Protein AF-A0A7S2SDU1-F1 (afdb_monomer_lite)

pLDDT: mean 93.63, std 5.3, range [75.56, 98.5]

Sequence (99 aa):
MSLDVCNCNGILQFCHNVCDLGERMPNEVFSNTVQFLTDFPSEVIVLFIEASIDRGPISWTELYNEMAAVDGFVDMMYVHDGGQWPTMREMVQKNSRIV

Organism: NCBI:txid1034831

Secondary structure (DSSP, 8-state):
-EEEEEEETTEEEE-SS-TTSS-B-HHHHHHHHHHHHHH-TT--B--EEEE-GGG----HHHHHHHHHTSTTTGGGBPPP-SSPPPPHHHHHHTT--B-

Foldseek 3Di:
DEFEWACDVNAIWGDDLDPPPPIHHLLVVLLVVVVVCVVVLLAADEYHYHYDVNRDDDDPVVSVVSQVVHPCSVQLADDDPPDDDDDSVVSSVSSVRYD

Structure (mmCIF, N/CA/C/O backbone):
data_AF-A0A7S2SDU1-F1
#
_entry.id   AF-A0A7S2SDU1-F1
#
loop_
_atom_site.group_PDB
_atom_site.id
_atom_site.type_symbol
_atom_site.label_atom_id
_atom_site.label_alt_id
_atom_site.label_comp_id
_atom_site.label_asym_id
_atom_site.label_entity_id
_atom_site.label_seq_id
_atom_site.pdbx_PDB_ins_code
_atom_site.Cartn_x
_atom_site.Cartn_y
_atom_site.Cartn_z
_atom_site.occupancy
_atom_site.B_iso_or_equiv
_atom_site.auth_seq_id
_atom_site.auth_comp_id
_atom_site.auth_asym_id
_atom_site.auth_atom_id
_atom_site.pdbx_PDB_model_num
ATOM 1 N N . MET A 1 1 ? 5.955 -4.767 7.324 1.00 83.31 1 MET A N 1
ATOM 2 C CA . MET A 1 1 ? 6.675 -5.517 6.273 1.00 83.31 1 MET A CA 1
ATOM 3 C C . MET A 1 1 ? 7.593 -4.549 5.548 1.00 83.31 1 MET A C 1
ATOM 5 O O . MET A 1 1 ? 7.170 -3.420 5.352 1.00 83.31 1 MET A O 1
ATOM 9 N N . SER A 1 2 ? 8.820 -4.955 5.216 1.00 89.75 2 SER A N 1
ATOM 10 C CA . SER A 1 2 ? 9.741 -4.153 4.394 1.00 89.75 2 SER A CA 1
ATOM 11 C C . SER A 1 2 ? 9.678 -4.648 2.957 1.00 89.75 2 SER A C 1
ATOM 13 O O . SER A 1 2 ? 9.722 -5.860 2.745 1.00 89.75 2 SER A O 1
ATOM 15 N N . LEU A 1 3 ? 9.523 -3.734 2.009 1.00 93.06 3 LEU A N 1
ATOM 16 C CA . LEU A 1 3 ? 9.355 -4.008 0.593 1.00 93.06 3 LEU A CA 1
ATOM 17 C C . LEU A 1 3 ? 10.327 -3.144 -0.212 1.00 93.06 3 LEU A C 1
ATOM 19 O O . LEU A 1 3 ? 10.194 -1.922 -0.255 1.00 93.06 3 LEU A O 1
ATOM 23 N N . ASP A 1 4 ? 11.265 -3.797 -0.883 1.00 92.75 4 ASP A N 1
ATOM 24 C CA . ASP A 1 4 ? 12.246 -3.138 -1.739 1.00 92.75 4 ASP A CA 1
ATOM 25 C C . ASP A 1 4 ? 11.669 -3.027 -3.153 1.00 92.75 4 ASP A C 1
ATOM 27 O O . ASP A 1 4 ? 11.314 -4.034 -3.767 1.00 92.75 4 ASP A O 1
ATOM 31 N N . VAL A 1 5 ? 11.558 -1.811 -3.676 1.00 93.19 5 VAL A N 1
ATOM 32 C CA . VAL A 1 5 ? 11.069 -1.517 -5.023 1.00 93.19 5 VAL A CA 1
ATOM 33 C C . VAL A 1 5 ? 12.240 -1.322 -5.971 1.00 93.19 5 VAL A C 1
ATOM 35 O O . VAL A 1 5 ? 13.138 -0.514 -5.733 1.00 93.19 5 VAL A O 1
ATOM 38 N N . CYS A 1 6 ? 12.182 -2.026 -7.093 1.00 92.62 6 CYS A N 1
ATOM 39 C CA . CYS A 1 6 ? 13.166 -2.007 -8.157 1.00 92.62 6 CYS A CA 1
ATOM 40 C C . CYS A 1 6 ? 12.529 -1.602 -9.485 1.00 92.62 6 CYS A C 1
ATOM 42 O O . CYS A 1 6 ? 11.362 -1.893 -9.751 1.00 92.62 6 CYS A O 1
ATOM 44 N N . ASN A 1 7 ? 13.337 -0.998 -10.354 1.00 91.69 7 ASN A N 1
ATOM 45 C CA . ASN A 1 7 ? 13.021 -0.839 -11.766 1.00 91.69 7 ASN A CA 1
ATOM 46 C C . ASN A 1 7 ? 13.751 -1.935 -12.564 1.00 91.69 7 ASN A C 1
ATOM 48 O O . ASN A 1 7 ? 14.960 -1.900 -12.790 1.00 91.69 7 ASN A O 1
ATOM 52 N N . CYS A 1 8 ? 13.000 -2.955 -12.957 1.00 90.62 8 CYS A N 1
ATOM 53 C CA . CYS A 1 8 ? 13.484 -4.133 -13.656 1.00 90.62 8 CYS A CA 1
ATOM 54 C C . CYS A 1 8 ? 13.187 -3.995 -15.150 1.00 90.62 8 CYS A C 1
ATOM 56 O O . CYS A 1 8 ? 12.131 -4.395 -15.631 1.00 90.62 8 CYS A O 1
ATOM 58 N N . ASN A 1 9 ? 14.123 -3.391 -15.891 1.00 88.62 9 ASN A N 1
ATOM 59 C CA . ASN A 1 9 ? 14.000 -3.127 -17.333 1.00 88.62 9 ASN A CA 1
ATOM 60 C C . ASN A 1 9 ? 12.761 -2.288 -17.706 1.00 88.62 9 ASN A C 1
ATOM 62 O O . ASN A 1 9 ? 12.088 -2.563 -18.697 1.00 88.62 9 ASN A O 1
ATOM 66 N N . GLY A 1 10 ? 12.463 -1.257 -16.913 1.00 88.31 10 GLY A N 1
ATOM 67 C CA . GLY A 1 10 ? 11.300 -0.389 -17.101 1.00 88.31 10 GLY A CA 1
ATOM 68 C C . GLY A 1 10 ? 10.025 -0.897 -16.429 1.00 88.31 10 GLY A C 1
ATOM 69 O O . GLY A 1 10 ? 8.985 -0.267 -16.581 1.00 88.31 10 GLY A O 1
ATOM 70 N N . ILE A 1 11 ? 10.088 -2.017 -15.701 1.00 89.88 11 ILE A N 1
ATOM 71 C CA . ILE A 1 11 ? 8.953 -2.590 -14.975 1.00 89.88 11 ILE A CA 1
ATOM 72 C C . ILE A 1 11 ? 9.191 -2.430 -13.478 1.00 89.88 11 ILE A C 1
ATOM 74 O O . ILE A 1 11 ? 10.212 -2.875 -12.952 1.00 89.88 11 ILE A O 1
ATOM 78 N N . LEU A 1 12 ? 8.236 -1.813 -12.787 1.00 92.69 12 LEU A N 1
ATOM 79 C CA . LEU A 1 12 ? 8.253 -1.704 -11.336 1.00 92.69 12 LEU A CA 1
ATOM 80 C C . LEU A 1 12 ? 7.978 -3.074 -10.707 1.00 92.69 12 LEU A C 1
ATOM 82 O O . LEU A 1 12 ? 6.961 -3.702 -11.001 1.00 92.69 12 LEU A O 1
ATOM 86 N N . GLN A 1 13 ? 8.873 -3.540 -9.843 1.00 94.25 13 GLN A N 1
ATOM 87 C CA . GLN A 1 13 ? 8.740 -4.828 -9.160 1.00 94.25 13 GLN A CA 1
ATOM 88 C C . GLN A 1 13 ? 9.252 -4.731 -7.729 1.00 94.25 13 GLN A C 1
ATOM 90 O O . GLN A 1 13 ? 10.133 -3.924 -7.435 1.00 94.25 13 GLN A O 1
ATOM 95 N N . PHE A 1 14 ? 8.742 -5.587 -6.848 1.00 94.06 14 PHE A N 1
ATOM 96 C CA . PHE A 1 14 ? 9.377 -5.815 -5.558 1.00 94.06 14 PHE A CA 1
ATOM 97 C C . PHE A 1 14 ? 10.531 -6.805 -5.733 1.00 94.06 14 PHE A C 1
ATOM 99 O O . PHE A 1 14 ? 10.303 -7.927 -6.184 1.00 94.06 14 PHE A O 1
ATOM 106 N N . CYS A 1 15 ? 11.761 -6.393 -5.415 1.00 90.69 15 CYS A N 1
ATOM 107 C CA . CYS A 1 15 ? 12.975 -7.183 -5.636 1.00 90.69 15 CYS A CA 1
ATOM 108 C C . CYS A 1 15 ? 14.055 -6.858 -4.596 1.00 90.69 15 CYS A C 1
ATOM 110 O O . CYS A 1 15 ? 14.190 -5.712 -4.190 1.00 90.69 15 CYS A O 1
ATOM 112 N N . HIS A 1 16 ? 14.878 -7.836 -4.203 1.00 86.94 16 HIS A N 1
ATOM 113 C CA . HIS A 1 16 ? 16.018 -7.583 -3.314 1.00 86.94 16 HIS A CA 1
ATOM 114 C C . HIS A 1 16 ? 17.321 -7.555 -4.118 1.00 86.94 16 HIS A C 1
ATOM 116 O O . HIS A 1 16 ? 17.968 -8.586 -4.313 1.00 86.94 16 HIS A O 1
ATOM 122 N N . ASN A 1 17 ? 17.690 -6.376 -4.627 1.00 75.56 17 ASN A N 1
ATOM 123 C CA . ASN A 1 17 ? 18.878 -6.098 -5.458 1.00 75.56 17 ASN A CA 1
ATOM 124 C C . ASN A 1 17 ? 18.905 -6.784 -6.846 1.00 75.56 17 ASN A C 1
ATOM 126 O O . ASN A 1 17 ? 19.510 -6.268 -7.796 1.00 75.56 17 ASN A O 1
ATOM 130 N N . VAL A 1 18 ? 18.246 -7.935 -7.011 1.00 82.19 18 VAL A N 1
ATOM 131 C CA . VAL A 1 18 ? 18.218 -8.730 -8.246 1.00 82.19 18 VAL A CA 1
ATOM 132 C C . VAL A 1 18 ? 16.789 -8.918 -8.754 1.00 82.19 18 VAL A C 1
ATOM 134 O O . VAL A 1 18 ? 15.916 -9.337 -8.005 1.00 82.19 18 VAL A O 1
ATOM 137 N N . CYS A 1 19 ? 16.575 -8.614 -10.037 1.00 83.31 19 CYS A N 1
ATOM 138 C CA . CYS A 1 19 ? 15.270 -8.675 -10.711 1.00 83.31 19 CYS A CA 1
ATOM 139 C C . CYS A 1 19 ? 14.868 -10.069 -11.214 1.00 83.31 19 CYS A C 1
ATOM 141 O O . CYS A 1 19 ? 13.760 -10.232 -11.701 1.00 83.31 19 CYS A O 1
ATOM 143 N N . ASP A 1 20 ? 15.770 -11.047 -11.125 1.00 83.44 20 ASP A N 1
ATOM 144 C CA . ASP A 1 20 ? 15.596 -12.377 -11.726 1.00 83.44 20 ASP A CA 1
ATOM 145 C C . ASP A 1 20 ? 15.492 -13.485 -10.658 1.00 83.44 20 ASP A C 1
ATOM 147 O O . ASP A 1 20 ? 15.640 -14.672 -10.957 1.00 83.44 20 ASP A O 1
ATOM 151 N N . LEU A 1 21 ? 15.354 -13.098 -9.383 1.00 82.25 21 LEU A N 1
ATOM 152 C CA . LEU A 1 21 ? 15.362 -14.009 -8.241 1.00 82.25 21 LEU A CA 1
ATOM 153 C C . LEU A 1 21 ? 14.334 -13.599 -7.185 1.00 82.25 21 LEU A C 1
ATOM 155 O O . LEU A 1 21 ? 14.650 -12.914 -6.212 1.00 82.25 21 LEU A O 1
ATOM 159 N N . GLY A 1 22 ? 13.119 -14.124 -7.327 1.00 84.06 22 GLY A N 1
ATOM 160 C CA . GLY A 1 22 ? 12.084 -13.997 -6.300 1.00 84.06 22 GLY A CA 1
ATOM 161 C C . GLY A 1 22 ? 11.355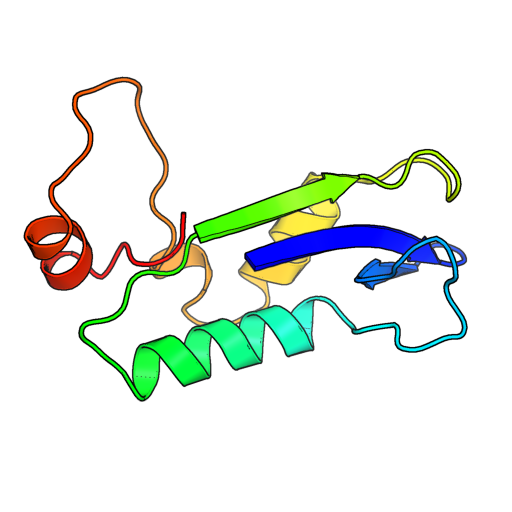 -12.658 -6.332 1.00 84.06 22 GLY A C 1
ATOM 162 O O . GLY A 1 22 ? 10.685 -12.312 -5.360 1.00 84.06 22 GLY A O 1
ATOM 163 N N . GLU A 1 23 ? 11.457 -11.945 -7.447 1.00 90.69 23 GLU A N 1
ATOM 164 C CA . GLU A 1 23 ? 10.698 -10.750 -7.744 1.00 90.69 23 GLU A CA 1
ATOM 165 C C . GLU A 1 23 ? 9.190 -11.001 -7.626 1.00 90.69 23 GLU A C 1
ATOM 167 O O . GLU A 1 23 ? 8.683 -12.112 -7.837 1.00 90.69 23 GLU A O 1
ATOM 172 N N . ARG A 1 24 ? 8.457 -9.965 -7.228 1.00 94.44 24 ARG A N 1
ATOM 173 C CA . ARG A 1 24 ? 6.996 -9.988 -7.161 1.00 94.44 24 ARG A CA 1
ATOM 174 C C . ARG A 1 24 ? 6.434 -8.753 -7.825 1.00 94.44 24 ARG A C 1
ATOM 176 O O . ARG A 1 24 ? 6.937 -7.646 -7.631 1.00 94.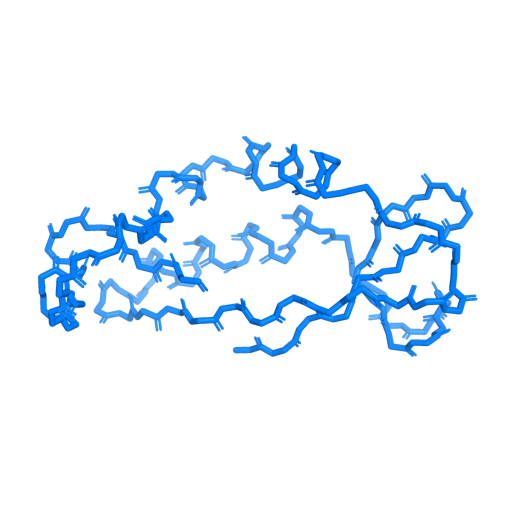44 24 ARG A O 1
ATOM 183 N N . MET A 1 25 ? 5.363 -8.949 -8.582 1.00 94.50 25 MET A N 1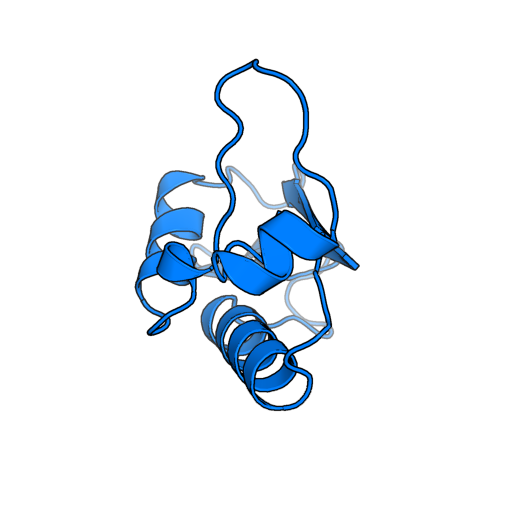
ATOM 184 C CA . MET A 1 25 ? 4.651 -7.837 -9.188 1.00 94.50 25 MET A CA 1
ATOM 185 C C . MET A 1 25 ? 3.917 -7.042 -8.094 1.00 94.50 25 MET A C 1
ATOM 187 O O . MET A 1 25 ? 3.336 -7.654 -7.189 1.00 94.50 25 MET A O 1
ATOM 191 N N . PRO A 1 26 ? 3.932 -5.696 -8.130 1.00 95.25 26 PRO A N 1
ATOM 192 C CA . PRO A 1 26 ? 3.326 -4.891 -7.075 1.00 95.25 26 PRO A CA 1
ATOM 193 C C . PRO A 1 26 ? 1.834 -5.162 -6.893 1.00 95.25 26 PRO A C 1
ATOM 195 O O . PRO 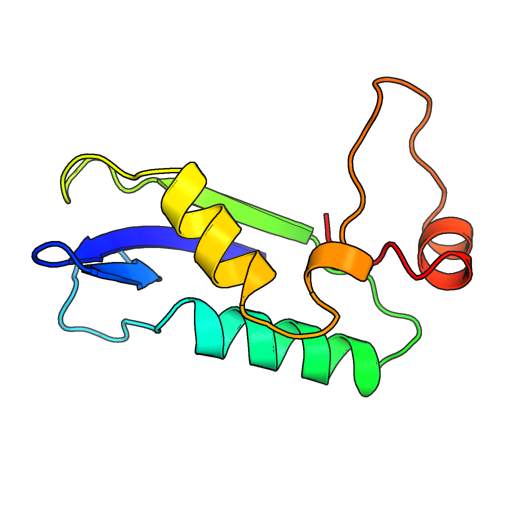A 1 26 ? 1.377 -5.347 -5.765 1.00 95.25 26 PRO A O 1
ATOM 198 N N . ASN A 1 27 ? 1.095 -5.287 -7.996 1.00 94.00 27 ASN A N 1
ATOM 199 C CA . ASN A 1 27 ? -0.326 -5.621 -7.992 1.00 94.00 27 ASN A CA 1
ATOM 200 C C . ASN A 1 27 ? -0.645 -6.926 -7.231 1.00 94.00 27 ASN A C 1
ATOM 202 O O . ASN A 1 27 ? -1.633 -6.976 -6.501 1.00 94.00 27 ASN A O 1
ATOM 206 N N . GLU A 1 28 ? 0.184 -7.968 -7.343 1.00 95.94 28 GLU A N 1
ATOM 207 C CA . GLU A 1 28 ? 0.000 -9.230 -6.616 1.00 95.94 28 GLU A CA 1
ATOM 208 C C . GLU A 1 28 ? 0.215 -9.042 -5.112 1.00 95.94 28 GLU A C 1
ATOM 210 O O . GLU A 1 28 ? -0.582 -9.515 -4.302 1.00 95.94 28 GLU A O 1
ATOM 215 N N . VAL A 1 29 ? 1.266 -8.315 -4.720 1.00 96.88 29 VAL A N 1
ATOM 216 C CA . VAL A 1 29 ? 1.562 -8.026 -3.307 1.00 96.88 29 VAL A CA 1
ATOM 217 C C . VAL A 1 29 ? 0.453 -7.185 -2.676 1.00 96.88 29 VAL A C 1
ATOM 219 O O . VAL A 1 29 ? 0.003 -7.486 -1.567 1.00 96.88 29 VAL A O 1
ATOM 222 N N . PHE A 1 30 ? -0.036 -6.170 -3.383 1.00 97.88 30 PHE A N 1
ATOM 223 C CA . PHE A 1 30 ? -1.129 -5.324 -2.913 1.00 97.88 30 PHE A CA 1
ATOM 224 C C . PHE A 1 30 ? -2.463 -6.079 -2.861 1.00 97.88 30 PHE A C 1
ATOM 226 O O . PHE A 1 30 ? -3.162 -5.989 -1.853 1.00 97.88 30 PHE A O 1
ATOM 233 N N . SER A 1 31 ? -2.769 -6.916 -3.857 1.00 98.12 31 SER A N 1
ATOM 234 C CA . SER A 1 31 ? -3.955 -7.791 -3.837 1.00 98.12 31 SER A CA 1
ATOM 235 C C . SER A 1 31 ? -3.920 -8.753 -2.648 1.00 98.12 31 SER A C 1
ATOM 237 O O . SER A 1 31 ? -4.903 -8.885 -1.922 1.00 98.12 31 SER A O 1
ATOM 239 N N . ASN A 1 32 ? -2.763 -9.362 -2.378 1.00 97.75 32 ASN A N 1
ATOM 240 C CA . ASN A 1 32 ? -2.576 -10.233 -1.217 1.00 97.75 32 ASN A CA 1
ATOM 241 C C . ASN A 1 32 ? -2.706 -9.471 0.110 1.00 97.75 32 ASN A C 1
ATOM 243 O O . ASN A 1 32 ? -3.215 -10.020 1.085 1.00 97.75 32 ASN A O 1
ATOM 247 N N . THR A 1 33 ? -2.285 -8.204 0.151 1.00 98.12 33 THR A N 1
ATOM 248 C CA . THR A 1 33 ? -2.445 -7.337 1.328 1.00 98.12 33 THR A CA 1
ATOM 249 C C . THR A 1 33 ? -3.924 -7.063 1.611 1.00 98.12 33 THR A C 1
ATOM 251 O O . THR A 1 33 ? -4.368 -7.232 2.747 1.00 98.12 33 THR A O 1
ATOM 254 N N . VAL A 1 34 ? -4.709 -6.710 0.585 1.00 98.19 34 VAL A N 1
ATOM 255 C CA . VAL A 1 34 ? -6.167 -6.522 0.715 1.00 98.19 34 VAL A CA 1
ATOM 256 C C . VAL A 1 34 ? -6.854 -7.820 1.126 1.00 98.19 34 VAL A C 1
ATOM 258 O O . VAL A 1 34 ? -7.696 -7.809 2.026 1.00 98.19 34 VAL A O 1
ATOM 261 N N . GLN A 1 35 ? -6.480 -8.946 0.517 1.00 98.44 35 GLN A N 1
ATOM 262 C CA . GLN A 1 35 ? -7.043 -10.249 0.864 1.00 98.44 35 GLN A CA 1
ATOM 263 C C . GLN A 1 35 ? -6.764 -10.598 2.331 1.00 98.44 35 GLN A C 1
ATOM 265 O O . GLN A 1 35 ? -7.684 -10.942 3.066 1.00 98.44 35 GLN A O 1
ATOM 270 N N . PHE A 1 36 ? -5.528 -10.412 2.801 1.00 98.38 36 PHE A N 1
ATOM 271 C CA . PHE A 1 36 ? -5.182 -10.627 4.204 1.00 98.38 36 PHE A CA 1
ATOM 272 C C . PHE A 1 36 ? -6.020 -9.749 5.144 1.00 98.38 36 PHE A C 1
ATOM 274 O O . PHE A 1 36 ? -6.573 -10.240 6.123 1.00 98.38 36 PHE A O 1
ATOM 281 N N . LEU A 1 37 ? -6.164 -8.456 4.846 1.00 98.00 37 LEU A N 1
ATOM 282 C CA . LEU A 1 37 ? -6.969 -7.551 5.671 1.00 98.00 37 LEU A CA 1
ATOM 283 C C . LEU A 1 37 ? -8.472 -7.862 5.595 1.00 98.00 37 LEU A C 1
ATOM 285 O O . LEU A 1 37 ? -9.211 -7.535 6.525 1.00 98.00 37 LEU A O 1
ATOM 289 N N . THR A 1 38 ? -8.937 -8.489 4.518 1.00 97.38 38 THR A N 1
ATOM 290 C CA . THR A 1 38 ? -10.300 -9.027 4.410 1.00 97.38 38 THR A CA 1
ATOM 291 C C . THR A 1 38 ? -10.491 -10.235 5.326 1.00 97.38 38 THR A C 1
ATOM 293 O O . THR A 1 38 ? -11.461 -10.287 6.081 1.00 97.38 38 THR A O 1
ATOM 296 N N . ASP A 1 39 ? -9.545 -11.173 5.300 1.00 98.50 39 ASP A N 1
ATOM 297 C CA . ASP A 1 39 ? -9.605 -12.417 6.074 1.00 98.50 39 ASP A CA 1
ATOM 298 C C . ASP A 1 39 ? -9.386 -12.185 7.579 1.00 98.50 39 ASP A C 1
ATOM 300 O O . ASP A 1 39 ? -9.941 -12.899 8.418 1.00 98.50 39 ASP A O 1
ATOM 304 N N . PHE A 1 40 ? -8.618 -11.150 7.929 1.00 98.06 40 PHE A N 1
ATOM 305 C CA . PHE A 1 40 ? -8.273 -10.785 9.300 1.00 98.06 40 PHE A CA 1
ATOM 306 C C . PHE A 1 40 ? -8.694 -9.333 9.603 1.00 98.06 40 PHE A C 1
ATOM 308 O O . PHE A 1 40 ? -7.870 -8.413 9.602 1.00 98.06 40 PHE A O 1
ATOM 315 N N . PRO A 1 41 ? -9.987 -9.085 9.899 1.00 96.81 41 PRO A N 1
ATOM 316 C CA . PRO A 1 41 ? -10.547 -7.732 9.978 1.00 96.81 41 PRO A CA 1
ATOM 317 C C . PRO A 1 41 ? -10.002 -6.881 11.137 1.00 96.81 41 PRO A C 1
ATOM 319 O O . PRO A 1 41 ? -10.160 -5.662 11.127 1.00 96.81 41 PRO A O 1
ATOM 322 N N . SER A 1 42 ? -9.364 -7.496 12.138 1.00 97.38 42 SER A N 1
ATOM 323 C CA . SER A 1 42 ? -8.755 -6.800 13.278 1.00 97.38 42 SER A CA 1
ATOM 324 C C . SER A 1 42 ? -7.324 -6.321 13.036 1.00 97.38 42 SER A C 1
ATOM 326 O O . SER A 1 42 ? -6.781 -5.626 13.894 1.00 97.38 42 SER A O 1
ATOM 328 N N . GLU A 1 43 ? -6.706 -6.706 11.922 1.00 97.81 43 GLU A N 1
ATOM 329 C CA . GLU A 1 43 ? -5.292 -6.439 11.668 1.00 97.81 43 GLU A CA 1
ATOM 330 C C . GLU A 1 43 ? -5.059 -5.064 11.040 1.00 97.81 43 GLU A C 1
ATOM 332 O O . GLU A 1 43 ? -5.909 -4.515 10.336 1.00 97.81 43 GLU A O 1
ATOM 337 N N . VAL A 1 44 ? -3.867 -4.529 11.298 1.00 97.62 44 VAL A N 1
ATOM 338 C CA . VAL A 1 44 ? -3.322 -3.319 10.678 1.00 97.62 44 VAL A CA 1
ATOM 339 C C . VAL A 1 44 ? -1.930 -3.665 10.165 1.00 97.62 44 VAL A C 1
ATOM 341 O O . VAL A 1 44 ? -1.120 -4.238 10.894 1.00 97.62 44 VAL A O 1
ATOM 344 N N . ILE A 1 45 ? -1.640 -3.317 8.915 1.00 97.62 45 ILE A N 1
ATOM 345 C CA . ILE A 1 45 ? -0.346 -3.558 8.280 1.00 97.62 45 ILE A CA 1
ATOM 346 C C . ILE A 1 45 ? 0.397 -2.236 8.125 1.00 97.62 45 ILE A C 1
ATOM 348 O O . ILE A 1 45 ? -0.161 -1.244 7.671 1.00 97.62 45 ILE A O 1
ATOM 352 N N . VAL A 1 46 ? 1.688 -2.264 8.453 1.00 96.94 46 VAL A N 1
ATOM 353 C CA . VAL A 1 46 ? 2.636 -1.195 8.123 1.00 96.94 46 VAL A CA 1
ATOM 354 C C . VAL A 1 46 ? 3.532 -1.675 6.984 1.00 96.94 46 VAL A C 1
ATOM 356 O O . VAL A 1 46 ? 4.188 -2.719 7.118 1.00 96.94 46 VAL A O 1
ATOM 359 N N . LEU A 1 47 ? 3.563 -0.939 5.876 1.00 96.44 47 LEU A N 1
ATOM 360 C CA . LEU A 1 47 ? 4.393 -1.195 4.703 1.00 96.44 47 LEU A CA 1
ATOM 361 C C . LEU A 1 47 ? 5.539 -0.180 4.653 1.00 96.44 47 LEU A C 1
ATOM 363 O O . LEU A 1 47 ? 5.354 0.992 4.348 1.00 96.44 47 LEU A O 1
ATOM 367 N N . PHE A 1 48 ? 6.756 -0.644 4.916 1.00 95.19 48 PHE A N 1
ATOM 368 C CA . PHE A 1 48 ? 7.960 0.143 4.680 1.00 95.19 48 PHE A CA 1
ATOM 369 C C . PHE A 1 48 ? 8.405 -0.094 3.243 1.00 95.19 48 PHE A C 1
ATOM 371 O O . PHE A 1 48 ? 8.739 -1.225 2.899 1.00 95.19 48 PHE A O 1
ATOM 378 N N . ILE A 1 49 ? 8.378 0.948 2.412 1.00 93.81 49 ILE A N 1
ATOM 379 C CA . ILE A 1 49 ? 8.773 0.856 1.005 1.00 93.81 49 ILE A CA 1
ATOM 380 C C . ILE A 1 49 ? 10.121 1.541 0.815 1.00 93.81 49 ILE A C 1
ATOM 382 O O . ILE A 1 49 ? 10.253 2.742 1.050 1.00 93.81 49 ILE A O 1
ATOM 386 N N . GLU A 1 50 ? 11.108 0.772 0.372 1.00 91.25 50 GLU A N 1
ATOM 387 C CA . GLU A 1 50 ? 12.456 1.247 0.083 1.00 91.25 50 GLU A CA 1
ATOM 388 C C . GLU A 1 50 ? 12.683 1.280 -1.429 1.00 91.25 50 GLU A C 1
ATOM 390 O O . GLU A 1 50 ? 12.361 0.332 -2.137 1.00 91.25 50 GLU A O 1
ATOM 395 N N . ALA A 1 51 ? 13.226 2.379 -1.951 1.00 89.81 51 ALA A N 1
ATOM 396 C CA . ALA A 1 51 ? 13.591 2.469 -3.360 1.00 89.81 51 ALA A CA 1
ATOM 397 C C . ALA A 1 51 ? 15.021 1.954 -3.559 1.00 89.81 51 ALA A C 1
ATOM 399 O O . ALA A 1 51 ? 15.972 2.549 -3.050 1.00 89.81 51 ALA A O 1
ATOM 400 N N . SER A 1 52 ? 15.182 0.890 -4.346 1.00 85.38 52 SER A N 1
ATOM 401 C CA . SER A 1 52 ? 16.500 0.392 -4.731 1.00 85.38 52 SER A CA 1
ATOM 402 C C . SER A 1 52 ? 17.187 1.390 -5.665 1.00 85.38 52 SER A C 1
ATOM 404 O O . SER A 1 52 ? 16.745 1.622 -6.790 1.00 85.38 52 SER A O 1
ATOM 406 N N . ILE A 1 53 ? 18.293 1.977 -5.205 1.00 79.75 53 ILE A N 1
ATOM 407 C CA . ILE A 1 53 ? 19.067 2.971 -5.968 1.00 79.75 53 ILE A CA 1
ATOM 408 C C . ILE A 1 53 ? 19.893 2.350 -7.105 1.00 79.75 53 ILE A C 1
ATOM 410 O O . ILE A 1 53 ? 20.242 3.037 -8.064 1.00 79.75 53 ILE A O 1
ATOM 414 N N . ASP A 1 54 ? 20.165 1.045 -7.031 1.00 82.31 54 ASP A N 1
ATOM 415 C CA . ASP A 1 54 ? 21.051 0.336 -7.962 1.00 82.31 54 ASP A CA 1
ATOM 416 C C . ASP A 1 54 ? 20.345 -0.107 -9.253 1.00 82.31 54 ASP A C 1
ATOM 418 O O . ASP A 1 54 ? 20.985 -0.564 -10.203 1.00 82.31 54 ASP A O 1
ATOM 422 N N . ARG A 1 55 ? 19.014 0.025 -9.309 1.00 81.75 55 ARG A N 1
ATOM 423 C CA . ARG A 1 55 ? 18.172 -0.432 -10.427 1.00 81.75 55 ARG A CA 1
ATOM 424 C C . ARG A 1 55 ? 17.575 0.702 -11.256 1.00 81.75 55 ARG A C 1
ATOM 426 O O . ARG A 1 55 ? 16.726 0.464 -12.104 1.00 81.75 55 ARG A O 1
ATOM 433 N N . GLY A 1 56 ? 18.081 1.919 -11.083 1.00 79.38 56 GLY A N 1
ATOM 434 C CA . GLY A 1 56 ? 17.601 3.102 -11.790 1.00 79.38 56 GLY A CA 1
ATOM 435 C C . GLY A 1 56 ? 16.492 3.831 -11.029 1.00 79.38 56 GLY A C 1
ATOM 436 O O . GLY A 1 56 ? 16.161 3.468 -9.902 1.00 79.38 56 GLY A O 1
ATOM 437 N N . PRO A 1 57 ? 15.943 4.912 -11.606 1.00 85.88 57 PRO A N 1
ATOM 438 C CA . PRO A 1 57 ? 14.973 5.740 -10.909 1.00 85.88 57 PRO A CA 1
ATOM 439 C C . PRO A 1 57 ? 13.672 4.971 -10.651 1.00 85.88 57 PRO A C 1
ATOM 441 O O . PRO A 1 57 ? 13.147 4.295 -11.541 1.00 85.88 57 PRO A O 1
ATOM 444 N N . ILE A 1 58 ? 13.144 5.138 -9.437 1.00 90.50 58 ILE A N 1
ATOM 445 C CA . ILE A 1 58 ? 11.815 4.677 -9.034 1.00 90.50 58 ILE A CA 1
ATOM 446 C C . ILE A 1 58 ? 10.829 5.837 -9.155 1.00 90.50 58 ILE 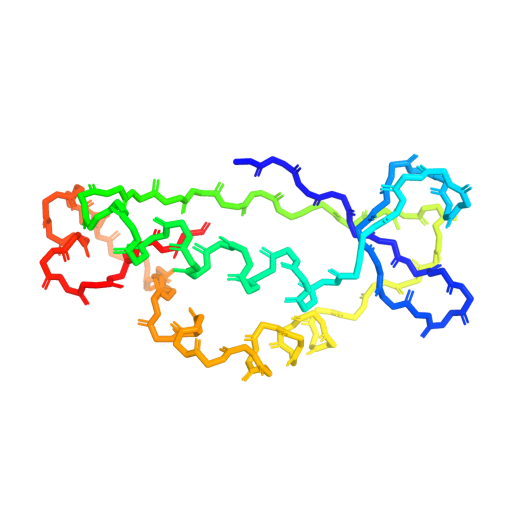A C 1
ATOM 448 O O . ILE A 1 58 ? 11.067 6.928 -8.631 1.00 90.50 58 ILE A O 1
ATOM 452 N N . SER A 1 59 ? 9.707 5.597 -9.831 1.00 89.25 59 SER A N 1
ATOM 453 C CA . SER A 1 59 ? 8.597 6.543 -9.907 1.00 89.25 59 SER A CA 1
ATOM 454 C C . SER A 1 59 ? 7.581 6.247 -8.806 1.00 89.25 59 SER A C 1
ATOM 456 O O . SER A 1 59 ? 6.849 5.260 -8.856 1.00 89.25 59 SER A O 1
ATOM 458 N N . TRP A 1 60 ? 7.495 7.130 -7.810 1.00 91.19 60 TRP A N 1
ATOM 459 C CA . TRP A 1 60 ? 6.489 7.022 -6.745 1.00 91.19 60 TRP A CA 1
ATOM 460 C C . TRP A 1 60 ? 5.056 7.131 -7.276 1.00 91.19 60 TRP A C 1
ATOM 462 O O . TRP A 1 60 ? 4.143 6.528 -6.721 1.00 91.19 60 TRP A O 1
ATOM 472 N N . THR A 1 61 ? 4.857 7.865 -8.375 1.00 93.56 61 THR A N 1
ATOM 473 C CA . THR A 1 61 ? 3.562 7.941 -9.057 1.00 93.56 61 THR A CA 1
ATOM 474 C C . THR A 1 61 ? 3.184 6.603 -9.686 1.00 93.56 61 THR A C 1
ATOM 476 O O . THR A 1 61 ? 2.030 6.206 -9.585 1.00 93.56 61 THR A O 1
ATOM 479 N N . GLU A 1 62 ? 4.132 5.882 -10.291 1.00 92.12 62 GLU A N 1
ATOM 480 C CA . GLU A 1 62 ? 3.864 4.539 -10.827 1.00 92.12 62 GLU A CA 1
ATOM 481 C C . GLU A 1 62 ? 3.527 3.557 -9.709 1.00 92.12 62 GLU A C 1
ATOM 483 O O . GLU A 1 62 ? 2.538 2.842 -9.811 1.00 92.12 62 GLU A O 1
ATOM 488 N N . LEU A 1 63 ? 4.270 3.589 -8.600 1.00 94.19 63 LEU A N 1
ATOM 489 C CA . LEU A 1 63 ? 3.960 2.765 -7.434 1.00 94.19 63 LEU A CA 1
ATOM 490 C C . LEU A 1 63 ? 2.554 3.049 -6.883 1.00 94.19 63 LEU A C 1
ATOM 492 O O . LEU A 1 63 ? 1.811 2.117 -6.583 1.00 94.19 63 LEU A O 1
ATOM 496 N N . TYR A 1 64 ? 2.173 4.324 -6.769 1.00 95.31 64 TYR A N 1
ATOM 497 C CA . TYR A 1 64 ? 0.820 4.693 -6.354 1.00 95.31 64 TYR A CA 1
ATOM 498 C C . TYR A 1 64 ? -0.239 4.212 -7.356 1.00 95.31 64 TYR A C 1
ATOM 500 O O . TYR A 1 64 ? -1.298 3.751 -6.941 1.00 95.31 64 TYR A O 1
ATOM 508 N N . ASN A 1 65 ? 0.036 4.266 -8.662 1.00 96.06 65 ASN A N 1
ATOM 509 C CA . ASN A 1 65 ? -0.882 3.739 -9.673 1.00 96.06 65 ASN A CA 1
ATOM 510 C C . ASN A 1 65 ? -1.080 2.222 -9.523 1.00 96.06 65 ASN A C 1
ATOM 512 O O . ASN A 1 65 ? -2.206 1.753 -9.653 1.00 96.06 65 ASN A O 1
ATOM 516 N N . GLU A 1 66 ? -0.025 1.469 -9.195 1.00 95.94 66 GLU A N 1
ATOM 517 C CA . GLU A 1 66 ? -0.129 0.035 -8.889 1.00 95.94 66 GLU A CA 1
ATOM 518 C C . GLU A 1 66 ? -0.978 -0.227 -7.634 1.00 95.94 66 GLU A C 1
ATOM 520 O O . GLU A 1 66 ? -1.778 -1.161 -7.617 1.00 95.94 66 GLU A O 1
ATOM 525 N N . MET A 1 67 ? -0.861 0.614 -6.598 1.00 97.06 67 MET A N 1
ATOM 526 C CA . MET A 1 67 ? -1.738 0.551 -5.418 1.00 97.06 67 MET A CA 1
ATOM 527 C C . MET A 1 67 ? -3.197 0.851 -5.791 1.00 97.06 67 MET A C 1
ATOM 529 O O . MET A 1 67 ? -4.099 0.118 -5.402 1.00 97.06 67 MET A O 1
ATOM 533 N N . ALA A 1 68 ? -3.433 1.912 -6.566 1.00 97.56 68 ALA A N 1
ATOM 534 C CA . ALA A 1 68 ? -4.764 2.349 -6.989 1.00 97.56 68 ALA A CA 1
ATOM 535 C C . ALA A 1 68 ? -5.444 1.386 -7.974 1.00 97.56 68 ALA A C 1
ATOM 537 O O . ALA A 1 68 ? -6.667 1.401 -8.100 1.00 97.56 68 ALA A O 1
ATOM 538 N N . ALA A 1 69 ? -4.671 0.544 -8.663 1.00 97.38 69 ALA A N 1
ATOM 539 C CA . ALA A 1 69 ? -5.192 -0.507 -9.529 1.00 97.38 69 ALA A CA 1
ATOM 540 C C . ALA A 1 69 ? -5.779 -1.699 -8.748 1.00 97.38 69 ALA A C 1
ATOM 542 O O . ALA A 1 69 ? -6.508 -2.502 -9.333 1.00 97.38 69 ALA A O 1
ATOM 543 N N . VAL A 1 70 ? -5.480 -1.826 -7.449 1.00 98.06 70 VAL A N 1
ATOM 544 C CA . VAL A 1 70 ? -6.032 -2.873 -6.582 1.00 98.06 70 VAL A CA 1
ATOM 545 C C . VAL A 1 70 ? -7.253 -2.343 -5.838 1.00 98.06 70 VAL A C 1
ATOM 547 O O . VAL A 1 70 ? -7.155 -1.433 -5.012 1.00 98.06 70 VAL A O 1
ATOM 550 N N . ASP A 1 71 ? -8.407 -2.949 -6.121 1.00 97.81 71 ASP A N 1
ATOM 551 C CA . ASP A 1 71 ? -9.685 -2.577 -5.512 1.00 97.81 71 ASP A CA 1
ATOM 552 C C . ASP A 1 71 ? -9.611 -2.609 -3.977 1.00 97.81 71 ASP A C 1
ATOM 554 O O . ASP A 1 71 ? -9.095 -3.554 -3.374 1.00 97.81 71 ASP A O 1
ATOM 558 N N . GLY A 1 72 ? -10.089 -1.539 -3.343 1.00 96.44 72 GLY A N 1
ATOM 559 C CA . GLY A 1 72 ? -10.076 -1.363 -1.892 1.00 96.44 72 GLY A CA 1
ATOM 560 C C . GLY A 1 72 ? -8.711 -1.093 -1.243 1.00 96.44 72 GLY A C 1
ATOM 561 O O . GLY A 1 72 ? -8.687 -0.795 -0.050 1.00 96.44 72 GLY A O 1
ATOM 562 N N . PHE A 1 73 ? -7.578 -1.144 -1.961 1.00 98.25 73 PHE A N 1
ATOM 563 C CA . PHE A 1 73 ? -6.264 -0.896 -1.344 1.00 98.25 73 PHE A CA 1
ATOM 564 C C . PHE A 1 73 ? -6.141 0.553 -0.861 1.00 98.25 73 PHE A C 1
ATOM 566 O O . PHE A 1 73 ? -5.859 0.795 0.312 1.00 98.25 73 PHE A O 1
ATOM 573 N N . VAL A 1 74 ? -6.403 1.523 -1.747 1.00 97.75 74 VAL A N 1
ATOM 574 C CA . VAL A 1 74 ? -6.310 2.959 -1.422 1.00 97.75 74 VAL A CA 1
ATOM 575 C C . VAL A 1 74 ? -7.330 3.363 -0.357 1.00 97.75 74 VAL A C 1
ATOM 577 O O . VAL A 1 74 ? -7.009 4.169 0.513 1.00 97.75 74 VAL A O 1
ATOM 580 N N . ASP A 1 75 ? -8.516 2.753 -0.354 1.00 97.06 75 ASP A N 1
ATOM 581 C CA . ASP A 1 75 ? -9.545 3.004 0.664 1.00 97.06 75 ASP A CA 1
ATOM 582 C C . ASP A 1 75 ? -9.116 2.543 2.065 1.00 97.06 75 ASP A C 1
ATOM 584 O O . ASP A 1 75 ? -9.597 3.068 3.071 1.00 97.06 75 ASP A O 1
ATOM 588 N N . MET A 1 76 ? -8.204 1.566 2.141 1.00 98.19 76 MET A N 1
ATOM 589 C CA . MET A 1 76 ? -7.635 1.086 3.398 1.00 98.19 76 MET A CA 1
ATOM 590 C C . MET A 1 76 ? -6.397 1.869 3.848 1.00 98.19 76 MET A C 1
ATOM 592 O O . MET A 1 76 ? -5.918 1.643 4.961 1.00 98.19 76 MET A O 1
ATOM 596 N N . MET A 1 77 ? -5.872 2.790 3.036 1.00 98.00 77 MET A N 1
ATOM 597 C CA . MET A 1 77 ? -4.687 3.567 3.393 1.00 98.00 77 MET A CA 1
ATOM 598 C C . MET A 1 77 ? -5.006 4.635 4.440 1.00 98.00 77 MET A C 1
ATOM 600 O O . MET A 1 77 ? -5.950 5.416 4.321 1.00 98.00 77 MET A O 1
ATOM 604 N N . TYR A 1 78 ? -4.166 4.712 5.465 1.00 97.69 78 TYR A N 1
ATOM 605 C CA . TYR A 1 78 ? -4.115 5.840 6.375 1.00 97.69 78 TYR A CA 1
ATOM 606 C C . TYR A 1 78 ? -3.072 6.846 5.885 1.00 97.69 78 TYR A C 1
ATOM 608 O O . TYR A 1 78 ? -1.879 6.554 5.836 1.00 97.69 78 TYR A O 1
ATOM 616 N N . VAL A 1 79 ? -3.518 8.062 5.572 1.00 95.94 79 VAL A N 1
ATOM 617 C CA . VAL A 1 79 ? -2.631 9.183 5.250 1.00 95.94 79 VAL A CA 1
ATOM 618 C C . VAL A 1 79 ? -2.544 10.094 6.464 1.00 95.94 79 VAL A C 1
ATOM 620 O O . VAL A 1 79 ? -3.548 10.649 6.911 1.00 95.94 79 VAL A O 1
ATOM 623 N N . HIS A 1 80 ? -1.339 10.245 7.005 1.00 95.12 80 HIS A N 1
ATOM 624 C CA . HIS A 1 80 ? -1.118 11.105 8.157 1.00 95.12 80 HIS A CA 1
ATOM 625 C C . HIS A 1 80 ? -1.164 12.588 7.767 1.00 95.12 80 HIS A C 1
ATOM 627 O O . HIS A 1 80 ? -0.470 13.018 6.849 1.00 95.12 80 HIS A O 1
ATOM 633 N N . ASP A 1 81 ? -1.936 13.379 8.509 1.00 94.81 81 ASP A N 1
ATOM 634 C CA . ASP A 1 81 ? -2.130 14.819 8.291 1.00 94.81 81 ASP A CA 1
ATOM 635 C C . ASP A 1 81 ? -1.261 15.711 9.204 1.00 94.81 81 ASP A C 1
ATOM 637 O O . ASP A 1 81 ? -1.378 16.936 9.173 1.00 94.81 81 ASP A O 1
ATOM 641 N N . GLY A 1 82 ? -0.380 15.112 10.015 1.00 94.38 82 GLY A N 1
ATOM 642 C CA . GLY A 1 82 ? 0.452 15.810 11.002 1.00 94.38 82 GLY A CA 1
ATOM 643 C C . GLY A 1 82 ? -0.194 15.967 12.386 1.00 94.38 82 GLY A C 1
ATOM 644 O O . GLY A 1 82 ? 0.399 16.597 13.264 1.00 94.38 82 GLY A O 1
ATOM 645 N N . GLY A 1 83 ? -1.395 15.415 12.594 1.00 95.19 83 GLY A N 1
ATOM 646 C CA . GLY A 1 83 ? -2.081 15.380 13.884 1.00 95.19 83 GLY A CA 1
ATOM 647 C C . GLY A 1 83 ? -1.537 14.335 14.867 1.00 95.19 83 GLY A C 1
ATOM 648 O O . GLY A 1 83 ? -0.401 13.875 14.790 1.00 95.19 83 GLY A O 1
ATOM 649 N N . GLN A 1 84 ? -2.365 13.943 15.837 1.00 96.69 84 GLN A N 1
ATOM 650 C CA . GLN A 1 84 ? -2.063 12.784 16.680 1.00 96.69 84 GLN A CA 1
ATOM 651 C C . GLN A 1 84 ? -2.348 11.495 15.911 1.00 96.69 84 GLN A C 1
ATOM 653 O O . GLN A 1 84 ? -3.331 11.409 15.175 1.00 96.69 84 GLN A O 1
ATOM 658 N N . TRP A 1 85 ? -1.512 10.478 16.112 1.00 96.25 85 TRP A N 1
ATO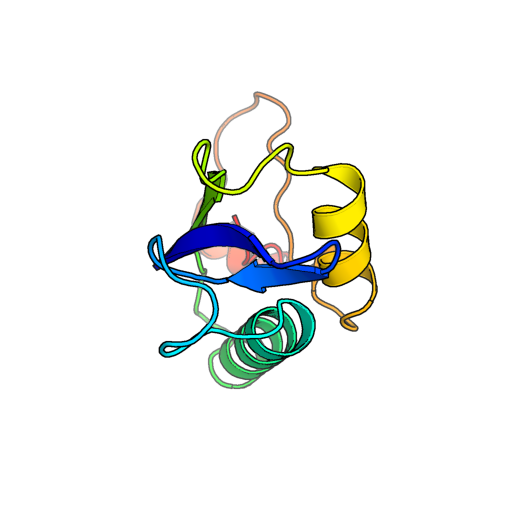M 659 C CA . TRP A 1 85 ? -1.778 9.156 15.557 1.00 96.25 85 TRP A CA 1
ATOM 660 C C . TRP A 1 85 ? -3.050 8.557 16.175 1.00 96.25 85 TRP A C 1
ATOM 662 O O . TRP A 1 85 ? -3.213 8.624 17.398 1.00 96.25 85 TRP A O 1
ATOM 672 N N . PRO A 1 86 ? -3.942 7.956 15.366 1.00 96.62 86 PRO A N 1
ATOM 673 C CA . PRO A 1 86 ? -5.072 7.209 15.892 1.00 96.62 86 PRO A CA 1
ATOM 674 C C . PRO A 1 86 ? -4.587 5.970 16.647 1.00 96.62 86 PRO A C 1
ATOM 676 O O . PRO A 1 86 ? -3.521 5.410 16.387 1.00 96.62 86 PRO A O 1
ATOM 679 N N . THR A 1 87 ? -5.411 5.494 17.569 1.00 97.06 87 THR A N 1
ATOM 680 C CA . THR A 1 87 ? -5.226 4.171 18.163 1.00 97.06 87 THR A CA 1
ATOM 681 C C . THR A 1 87 ? -5.513 3.080 17.129 1.00 97.06 87 THR A C 1
ATOM 683 O O . THR A 1 87 ? -6.331 3.263 16.226 1.00 97.06 87 THR A O 1
ATOM 686 N N . MET A 1 88 ? -4.935 1.885 17.305 1.00 96.31 88 MET A N 1
ATOM 687 C CA . MET A 1 88 ? -5.238 0.746 16.421 1.00 96.31 88 MET A CA 1
ATOM 688 C C . MET A 1 88 ? -6.741 0.426 16.361 1.00 96.31 88 MET A C 1
ATOM 690 O O . MET A 1 88 ? -7.257 0.056 15.310 1.00 96.31 88 MET A O 1
ATOM 694 N N . ARG A 1 89 ? -7.473 0.615 17.470 1.00 97.62 89 ARG A N 1
ATOM 695 C CA . ARG A 1 89 ? -8.930 0.418 17.500 1.00 97.62 89 ARG A CA 1
ATOM 696 C C . ARG A 1 89 ? -9.645 1.364 16.536 1.00 97.62 89 ARG A C 1
ATOM 698 O O . ARG A 1 89 ? -10.540 0.929 15.820 1.00 97.62 89 ARG A O 1
ATOM 705 N N . GLU A 1 90 ? -9.269 2.639 16.529 1.00 97.88 90 GLU A N 1
ATOM 706 C CA . GLU A 1 90 ? -9.872 3.640 15.644 1.00 97.88 90 GLU A CA 1
ATOM 707 C C . GLU A 1 90 ? -9.520 3.379 14.178 1.00 97.88 90 GLU A C 1
ATOM 709 O O . GLU A 1 90 ? -10.375 3.549 13.313 1.00 97.88 90 GLU A O 1
ATOM 714 N N . MET A 1 91 ? -8.297 2.917 13.902 1.00 97.81 91 MET A N 1
ATOM 715 C CA . MET A 1 91 ? -7.864 2.520 12.557 1.00 97.81 91 MET A CA 1
ATOM 716 C C . MET A 1 91 ? -8.712 1.373 12.004 1.00 97.81 91 MET A C 1
ATOM 718 O O . MET A 1 91 ? -9.243 1.476 10.900 1.00 97.81 91 MET A O 1
ATOM 722 N N . VAL A 1 92 ? -8.926 0.322 12.803 1.00 97.94 92 VAL A N 1
ATOM 723 C CA . VAL A 1 92 ? -9.793 -0.805 12.431 1.00 97.94 92 VAL A CA 1
ATOM 724 C C . VAL A 1 92 ? -11.235 -0.348 12.203 1.00 97.94 92 VAL A C 1
ATOM 726 O O . VAL A 1 92 ? -11.836 -0.694 11.191 1.00 97.94 92 VAL A O 1
ATOM 729 N N . GLN A 1 93 ? -11.785 0.479 13.099 1.00 97.75 93 GLN A N 1
ATOM 730 C CA . GLN A 1 93 ? -13.159 0.986 12.983 1.00 97.75 93 GLN A CA 1
ATOM 731 C C . GLN A 1 93 ? -13.388 1.850 11.736 1.00 97.75 93 GLN A C 1
ATOM 733 O O . GLN A 1 93 ? -14.485 1.838 11.184 1.00 97.75 93 GLN A O 1
ATOM 738 N N . LYS A 1 94 ? -12.370 2.598 11.298 1.00 97.00 94 LYS A N 1
ATOM 739 C CA . LYS A 1 94 ? -12.418 3.445 10.097 1.00 97.00 94 LYS A CA 1
ATOM 740 C C . LYS A 1 94 ? -12.000 2.716 8.818 1.00 97.00 94 LYS A C 1
ATOM 742 O O . LYS A 1 94 ? -12.028 3.323 7.756 1.00 97.00 94 LYS A O 1
ATOM 747 N N . ASN A 1 95 ? -11.605 1.447 8.921 1.00 97.56 95 ASN A N 1
ATOM 748 C CA . ASN A 1 95 ? -10.995 0.666 7.846 1.00 97.56 95 ASN A CA 1
ATOM 749 C C . ASN A 1 95 ? -9.681 1.259 7.286 1.00 97.56 95 ASN A C 1
ATOM 751 O O . ASN A 1 95 ? -9.220 0.816 6.245 1.00 97.56 95 ASN A O 1
ATOM 755 N N . SER A 1 96 ? -9.023 2.187 7.986 1.00 97.69 96 SER A N 1
ATOM 756 C CA . SER A 1 96 ? -7.716 2.739 7.596 1.00 97.69 96 SER A CA 1
ATOM 757 C C . SER A 1 96 ? -6.595 1.868 8.168 1.00 97.69 96 SER A C 1
ATOM 759 O O . SER A 1 96 ? -6.024 2.181 9.211 1.00 97.69 96 SER A O 1
ATOM 761 N N . ARG A 1 97 ? -6.361 0.710 7.547 1.00 98.00 97 ARG A N 1
ATOM 762 C CA . ARG A 1 97 ? -5.574 -0.408 8.095 1.00 98.00 97 ARG A CA 1
ATOM 763 C C . ARG A 1 97 ? -4.256 -0.677 7.360 1.00 98.00 97 ARG A C 1
ATOM 765 O O . ARG A 1 97 ? -3.573 -1.639 7.702 1.00 98.00 97 ARG A O 1
ATOM 772 N N . ILE A 1 98 ? -3.887 0.163 6.395 1.00 98.19 98 ILE A N 1
ATOM 773 C CA . ILE A 1 98 ? -2.588 0.151 5.711 1.00 98.19 98 ILE A CA 1
ATOM 774 C C . ILE A 1 98 ? -1.881 1.475 6.010 1.00 98.19 98 ILE A C 1
ATOM 776 O O . ILE A 1 98 ? -2.449 2.536 5.755 1.00 98.19 98 ILE A O 1
ATOM 780 N N . VAL A 1 99 ? -0.665 1.412 6.556 1.00 95.50 99 VAL A N 1
ATOM 781 C CA . VAL A 1 99 ? 0.209 2.572 6.826 1.00 95.50 99 VAL A CA 1
ATOM 782 C C . VAL A 1 99 ? 1.461 2.487 5.980 1.00 95.50 99 VAL A C 1
ATOM 784 O O . VAL A 1 99 ? 2.084 1.400 6.007 1.00 95.50 99 VAL A O 1
#

InterPro domains:
  IPR017946 PLC-like phosphodiesterase, TIM beta/alpha-barrel domain superfamily [G3DSA:3.20.20.190] (2-99)
  IPR017946 PLC-like phosphodiesterase, TIM beta/alpha-barrel domain superfamily [SSF51695] (4-95)
  IPR051057 Phosphoinositide phospholipase C domain-containing protein [PTHR13593] (3-99)

Radius of gyration: 14.4 Å; chains: 1; bounding box: 34×30×36 Å